Protein AF-A0A6B3C9N8-F1 (afdb_monomer)

Sequence (93 aa):
MDVSFNMWLLTILGLSILIGADFFIGRKPHDVSMKEAGIWTVVWIALAGLFGLGLLYFGNGQASQEFFAGFITEKSLSVDNLFVFVLIMAKFA

pLDDT: mean 89.68, std 7.46, range [53.28, 96.19]

Foldseek 3Di:
DDDDPVNVVVVVVVVVVVVVVCCVVPVDDDDQDPVNVVVVVVVVVVVLVVVLVVCVVVHPPVVSVVSVVVVVVVVVVVVVVVVVVVVVVVVVD

Solvent-accessible surface area (backbone atoms only — not comparable to full-atom values): 5332 Å² total; per-residue (Å²): 138,81,79,51,69,67,58,52,52,52,49,53,51,50,51,52,50,51,52,53,50,49,55,64,68,63,68,63,94,68,90,79,45,74,68,56,54,52,50,52,54,51,53,54,52,50,51,53,48,53,49,35,52,46,31,43,76,78,54,48,61,66,59,17,50,54,48,50,53,49,52,53,52,54,50,54,55,53,50,56,53,49,52,54,51,52,56,54,50,67,73,76,107

Mean predicted aligned error: 5.24 Å

Secondary structure (DSSP, 8-state):
----HHHHHHHHHHHHHHHHHHHHHTTS-----HHHHHHHHHHHHHHHHHHHHHHHHHS-HHHHHHHHHHHHHHHHHHHHHHHHHHHHHHHH-

Structure (mmCIF, N/CA/C/O backbone):
data_AF-A0A6B3C9N8-F1
#
_entry.id   AF-A0A6B3C9N8-F1
#
loop_
_atom_site.group_PDB
_atom_site.id
_atom_site.type_symbol
_atom_site.label_atom_id
_atom_site.label_alt_id
_atom_site.label_comp_id
_atom_site.label_asym_id
_atom_site.label_entity_id
_atom_site.label_seq_id
_atom_site.pdbx_PDB_ins_code
_atom_site.Cartn_x
_atom_site.Cartn_y
_atom_site.Cartn_z
_atom_site.occupancy
_atom_site.B_iso_or_equiv
_atom_site.auth_seq_id
_atom_site.auth_comp_id
_atom_site.auth_asym_id
_atom_site.auth_atom_id
_atom_site.pdbx_PDB_model_num
ATOM 1 N N . MET A 1 1 ? -11.415 -7.063 22.384 1.00 53.28 1 MET A N 1
ATOM 2 C CA . MET A 1 1 ? -10.688 -6.891 21.108 1.00 53.28 1 MET A CA 1
ATOM 3 C C . MET A 1 1 ? -11.637 -7.357 20.021 1.00 53.28 1 MET A C 1
ATOM 5 O O . MET A 1 1 ? -11.435 -8.413 19.442 1.00 53.28 1 MET A O 1
ATOM 9 N N . ASP A 1 2 ? -12.718 -6.619 19.790 1.00 64.88 2 ASP A N 1
ATOM 10 C CA . ASP A 1 2 ? -13.828 -7.139 18.990 1.00 64.88 2 ASP A CA 1
ATOM 11 C C . ASP A 1 2 ? -14.004 -6.249 17.773 1.00 64.88 2 ASP A C 1
ATOM 13 O O . ASP A 1 2 ? -14.809 -5.319 17.740 1.00 64.88 2 ASP A O 1
ATOM 17 N N . VAL A 1 3 ? -13.160 -6.505 16.774 1.00 70.19 3 VAL A N 1
ATOM 18 C CA . VAL A 1 3 ? -13.374 -5.985 15.426 1.00 70.19 3 VAL A CA 1
ATOM 19 C C . VAL A 1 3 ? -14.617 -6.685 14.887 1.00 70.19 3 VAL A C 1
ATOM 21 O O . VAL A 1 3 ? -14.665 -7.914 14.832 1.00 70.19 3 VAL A O 1
ATOM 24 N N . SER A 1 4 ? -15.647 -5.911 14.538 1.00 84.00 4 SER A N 1
ATOM 25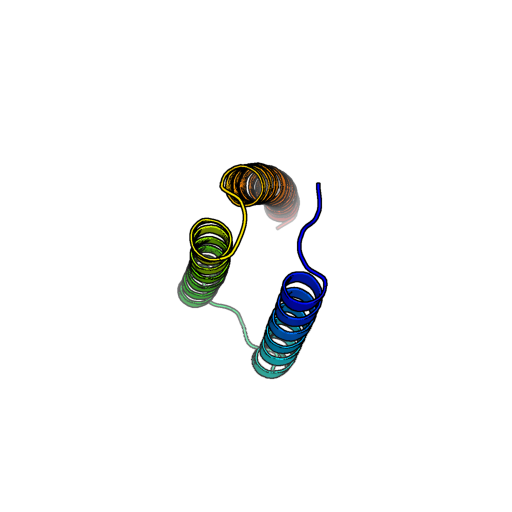 C CA . SER A 1 4 ? -16.936 -6.476 14.131 1.00 84.00 4 SER A CA 1
ATOM 26 C C . SER A 1 4 ? -16.792 -7.429 12.936 1.00 84.00 4 SER A C 1
ATOM 28 O O . SER A 1 4 ? -15.985 -7.199 12.033 1.00 84.00 4 SER A O 1
ATOM 30 N N . PHE A 1 5 ? -17.622 -8.476 12.893 1.00 87.19 5 PHE A N 1
ATOM 31 C CA . PHE A 1 5 ? -17.649 -9.433 11.780 1.00 87.19 5 PHE A CA 1
ATOM 32 C C . PHE A 1 5 ? -17.822 -8.743 10.416 1.00 87.19 5 PHE A C 1
ATOM 34 O O . PHE A 1 5 ? -17.171 -9.110 9.442 1.00 87.19 5 PHE A O 1
ATOM 41 N N . ASN A 1 6 ? -18.634 -7.682 10.361 1.00 86.00 6 ASN A N 1
ATOM 42 C CA . ASN A 1 6 ? -18.847 -6.890 9.149 1.00 86.00 6 ASN A CA 1
ATOM 43 C C . ASN A 1 6 ? -17.555 -6.224 8.657 1.00 86.00 6 ASN A C 1
ATOM 45 O O . ASN A 1 6 ? -17.306 -6.171 7.456 1.00 86.00 6 ASN A O 1
ATOM 49 N N . MET A 1 7 ? -16.712 -5.745 9.574 1.00 85.75 7 MET A N 1
ATOM 50 C CA . MET A 1 7 ? -15.435 -5.117 9.237 1.00 85.75 7 MET A CA 1
ATOM 51 C C . MET A 1 7 ? -14.429 -6.138 8.693 1.00 85.75 7 MET A C 1
ATOM 53 O O . MET A 1 7 ? -13.726 -5.856 7.722 1.00 85.75 7 MET A O 1
ATOM 57 N N . TRP A 1 8 ? -14.421 -7.349 9.254 1.00 90.06 8 TRP A N 1
ATOM 58 C CA . TRP A 1 8 ? -13.669 -8.480 8.708 1.00 90.06 8 TRP A CA 1
ATOM 59 C C . TRP A 1 8 ? -14.140 -8.855 7.303 1.00 90.06 8 TRP A C 1
ATOM 61 O O . TRP A 1 8 ? -13.320 -8.971 6.392 1.00 90.06 8 TRP A O 1
ATOM 71 N N . LEU A 1 9 ? -15.455 -8.983 7.103 1.00 92.81 9 LEU A N 1
ATOM 72 C CA . LEU A 1 9 ? -16.033 -9.321 5.804 1.00 92.81 9 LEU A CA 1
ATOM 73 C C . LEU A 1 9 ? -15.675 -8.275 4.738 1.00 92.81 9 LEU A C 1
ATOM 75 O O . LEU A 1 9 ? -15.243 -8.636 3.645 1.00 92.81 9 LEU A O 1
ATOM 79 N N . LEU A 1 10 ? -15.797 -6.985 5.073 1.00 91.00 10 LEU A N 1
ATOM 80 C CA . LEU A 1 10 ? -15.418 -5.878 4.191 1.00 91.00 10 LEU A CA 1
ATOM 81 C C . LEU A 1 10 ? -13.923 -5.889 3.862 1.00 91.00 10 LEU A C 1
ATOM 83 O O . LEU A 1 10 ? -13.556 -5.690 2.706 1.00 91.00 10 LEU A O 1
ATOM 87 N N . THR A 1 11 ? -13.067 -6.161 4.849 1.00 91.94 11 THR A N 1
ATOM 88 C CA . THR A 1 11 ? -11.612 -6.240 4.651 1.00 91.94 11 THR A CA 1
ATOM 89 C C . THR A 1 11 ? -11.240 -7.388 3.717 1.00 91.94 11 THR A C 1
ATOM 91 O O . THR A 1 11 ? -10.491 -7.184 2.764 1.00 91.94 11 THR A O 1
ATOM 94 N N . ILE A 1 12 ? -11.804 -8.581 3.936 1.00 94.44 12 ILE A N 1
ATOM 95 C CA . ILE A 1 12 ? -11.556 -9.761 3.095 1.00 94.44 12 ILE A CA 1
ATOM 96 C C . ILE A 1 1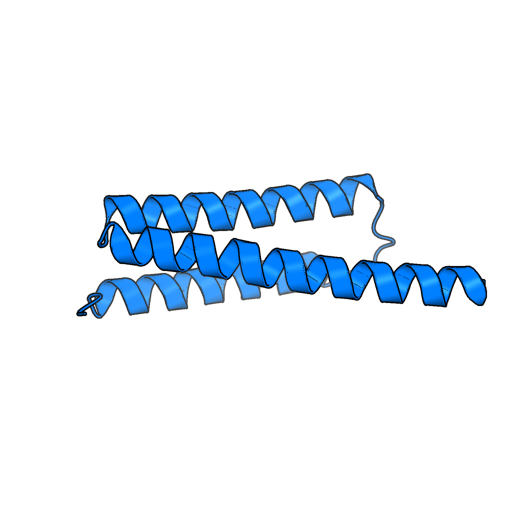2 ? -12.051 -9.525 1.665 1.00 94.44 12 ILE A C 1
ATOM 98 O O . ILE A 1 12 ? -11.333 -9.832 0.711 1.00 94.44 12 ILE A O 1
ATOM 102 N N . LEU A 1 13 ? -13.251 -8.960 1.500 1.00 94.94 13 LEU A N 1
ATOM 103 C CA . LEU A 1 13 ? -13.794 -8.631 0.180 1.00 94.94 13 LEU A CA 1
ATOM 104 C C . LEU A 1 13 ? -12.930 -7.591 -0.538 1.00 94.94 13 LEU A C 1
ATOM 106 O O . LEU A 1 13 ? -12.571 -7.797 -1.696 1.00 94.94 13 LEU A O 1
ATOM 110 N N . GLY A 1 14 ? -12.556 -6.512 0.151 1.00 93.88 14 GLY A N 1
ATOM 111 C CA . GLY A 1 14 ? -11.686 -5.471 -0.394 1.00 93.88 14 GLY A CA 1
ATOM 112 C C . GLY A 1 14 ? -10.330 -6.023 -0.832 1.00 93.88 14 GLY A C 1
ATOM 113 O O . GLY A 1 14 ? -9.904 -5.779 -1.960 1.00 93.88 14 GLY A O 1
ATOM 114 N N . LEU A 1 15 ? -9.690 -6.836 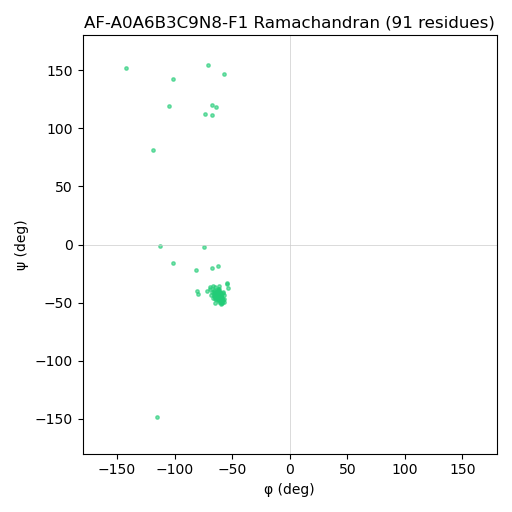0.013 1.00 94.62 15 LEU A N 1
ATOM 115 C CA . LEU A 1 15 ? -8.423 -7.491 -0.310 1.00 94.62 15 LEU A CA 1
ATOM 116 C C . LEU A 1 15 ? -8.563 -8.443 -1.507 1.00 94.62 15 LEU A C 1
ATOM 118 O O . LEU A 1 15 ? -7.726 -8.424 -2.404 1.00 94.62 15 LEU A O 1
ATOM 122 N N . SER A 1 16 ? -9.639 -9.230 -1.562 1.00 95.50 16 SER A N 1
ATOM 123 C CA . SER A 1 16 ? -9.901 -10.154 -2.675 1.00 95.50 16 SER A CA 1
ATOM 124 C C . SER A 1 16 ? -10.072 -9.414 -4.005 1.00 95.50 16 SER A C 1
ATOM 126 O O . SER A 1 16 ? -9.549 -9.855 -5.028 1.00 95.50 16 SER A O 1
ATOM 128 N N . ILE A 1 17 ? -10.759 -8.266 -3.993 1.00 95.19 17 ILE A N 1
ATOM 129 C CA . ILE A 1 17 ? -10.911 -7.399 -5.171 1.00 95.19 17 ILE A CA 1
ATOM 130 C C . ILE A 1 17 ? -9.557 -6.829 -5.598 1.00 95.19 17 ILE A C 1
ATOM 132 O O . ILE A 1 17 ? -9.244 -6.860 -6.786 1.00 95.19 17 ILE A O 1
ATOM 136 N N . LEU A 1 18 ? -8.748 -6.339 -4.653 1.00 93.81 18 LEU A N 1
ATOM 137 C CA . LEU A 1 18 ? -7.418 -5.794 -4.941 1.00 93.81 18 LEU A CA 1
ATOM 138 C C . LEU A 1 18 ? -6.488 -6.845 -5.551 1.00 93.81 18 LEU A C 1
ATOM 140 O O . LEU A 1 18 ? -5.853 -6.572 -6.565 1.00 93.81 18 LEU A O 1
ATOM 144 N N . ILE A 1 19 ? -6.460 -8.055 -4.989 1.00 93.31 19 ILE A N 1
ATOM 145 C CA . ILE A 1 19 ? -5.679 -9.176 -5.528 1.00 93.31 19 ILE A CA 1
ATOM 146 C C . ILE A 1 19 ? -6.179 -9.555 -6.928 1.00 93.31 19 ILE A C 1
ATOM 148 O O . ILE A 1 19 ? -5.382 -9.725 -7.848 1.00 93.31 19 ILE A O 1
ATOM 152 N N . GLY A 1 20 ? -7.498 -9.652 -7.123 1.00 93.12 20 GLY A N 1
ATOM 153 C CA . GLY A 1 20 ? -8.077 -9.940 -8.437 1.00 93.12 20 GLY A CA 1
ATOM 154 C C . GL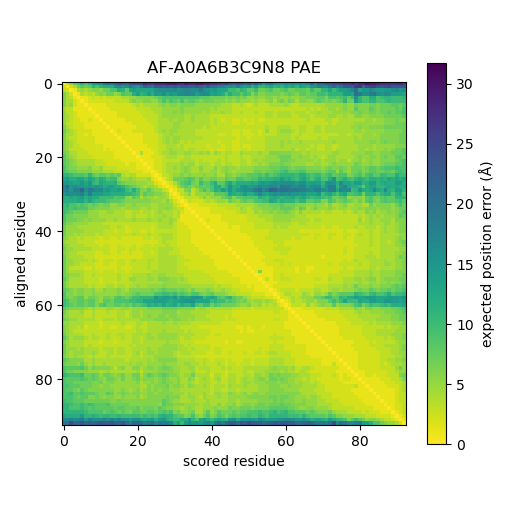Y A 1 20 ? -7.740 -8.871 -9.483 1.00 93.12 20 GLY A C 1
ATOM 155 O O . GLY A 1 20 ? -7.432 -9.203 -10.629 1.00 93.12 20 GLY A O 1
ATOM 156 N N . ALA A 1 21 ? -7.757 -7.596 -9.088 1.00 91.25 21 ALA A N 1
ATOM 157 C CA . ALA A 1 21 ? -7.370 -6.480 -9.943 1.00 91.25 21 ALA A CA 1
ATOM 158 C C . ALA A 1 21 ? -5.879 -6.532 -10.304 1.00 91.25 21 ALA A C 1
ATOM 160 O O . ALA A 1 21 ? -5.545 -6.375 -11.478 1.00 91.25 21 ALA A O 1
ATOM 161 N N . ASP A 1 22 ? -5.003 -6.809 -9.337 1.00 89.00 22 ASP A N 1
ATOM 162 C CA . ASP A 1 22 ? -3.561 -6.950 -9.562 1.00 89.00 22 ASP A CA 1
ATOM 163 C C . ASP A 1 22 ? -3.257 -8.059 -10.580 1.00 89.00 22 ASP A C 1
ATOM 165 O O . ASP A 1 22 ? -2.626 -7.803 -11.607 1.00 89.00 22 ASP A O 1
ATOM 169 N N . PHE A 1 23 ? -3.835 -9.252 -10.391 1.00 89.00 23 PHE A N 1
ATOM 170 C CA . PHE A 1 23 ? -3.702 -10.355 -11.349 1.00 89.00 23 PHE A CA 1
ATOM 171 C C . PHE A 1 23 ? -4.202 -9.987 -12.747 1.00 89.00 23 PHE A C 1
ATOM 173 O O . PHE A 1 23 ? -3.595 -10.362 -13.753 1.00 89.00 23 PHE A O 1
ATOM 180 N N . PHE A 1 24 ? -5.317 -9.261 -12.838 1.00 89.69 24 PHE A N 1
ATOM 181 C CA . PHE A 1 24 ? -5.879 -8.872 -14.127 1.00 89.69 24 PHE A CA 1
ATOM 182 C C . PHE A 1 24 ? -5.017 -7.837 -14.859 1.00 89.69 24 PHE A C 1
ATOM 184 O O . PHE A 1 24 ? -4.919 -7.879 -16.091 1.00 89.69 24 PHE A O 1
ATOM 191 N N . ILE A 1 25 ? -4.401 -6.913 -14.125 1.00 86.94 25 ILE A N 1
ATOM 192 C CA . ILE A 1 25 ? -3.572 -5.847 -14.693 1.00 86.94 25 ILE A CA 1
ATOM 193 C C . ILE A 1 25 ? -2.178 -6.383 -15.047 1.00 86.94 25 ILE A C 1
ATOM 195 O O . ILE A 1 25 ? -1.700 -6.141 -16.156 1.00 86.94 25 ILE A O 1
ATOM 199 N N . GLY A 1 26 ? -1.585 -7.204 -14.178 1.00 82.94 26 GLY A N 1
ATOM 200 C CA . GLY A 1 26 ? -0.277 -7.838 -14.374 1.00 82.94 26 GLY A CA 1
ATOM 201 C C . GLY A 1 26 ? -0.255 -9.007 -15.369 1.00 82.94 26 GLY A C 1
ATOM 202 O O . GLY A 1 26 ? 0.807 -9.553 -15.649 1.00 82.94 26 GLY A O 1
ATOM 203 N N . ARG A 1 27 ? -1.399 -9.402 -15.948 1.00 82.81 27 ARG A N 1
ATOM 204 C CA . ARG A 1 27 ? -1.510 -10.591 -16.824 1.00 82.81 27 ARG A CA 1
ATOM 205 C C . ARG A 1 27 ? -0.684 -10.543 -18.109 1.00 82.81 27 ARG A C 1
ATOM 207 O O . ARG A 1 27 ? -0.536 -11.565 -18.775 1.00 82.81 27 ARG A O 1
ATOM 214 N N . LYS A 1 28 ? -0.252 -9.357 -18.538 1.00 78.50 28 LYS A N 1
ATOM 215 C CA . LYS A 1 28 ? 0.481 -9.189 -19.791 1.00 78.50 28 LYS A CA 1
ATOM 216 C C . LYS A 1 28 ? 1.965 -8.961 -19.484 1.00 78.50 28 LYS A C 1
ATOM 218 O O . LYS A 1 28 ? 2.272 -7.948 -18.855 1.00 78.50 28 LYS A O 1
ATOM 223 N N . PRO A 1 29 ? 2.867 -9.844 -19.952 1.00 72.88 29 PRO A N 1
ATOM 224 C CA . PRO A 1 29 ? 4.302 -9.649 -19.805 1.00 72.88 29 PRO A CA 1
ATOM 225 C C . PRO A 1 29 ? 4.733 -8.403 -20.581 1.00 72.88 29 PRO A C 1
ATOM 227 O O . PRO A 1 29 ? 4.566 -8.341 -21.799 1.00 72.88 29 PRO A O 1
ATOM 230 N N . HIS A 1 30 ? 5.272 -7.418 -19.875 1.00 78.69 30 HIS A N 1
ATOM 231 C CA . HIS A 1 30 ? 5.896 -6.237 -20.458 1.00 78.69 30 HIS A CA 1
ATOM 232 C C . HIS A 1 30 ? 7.118 -5.870 -19.617 1.00 78.69 30 HIS A C 1
ATOM 234 O O . HIS A 1 30 ? 7.144 -6.143 -18.415 1.00 78.69 30 HIS A O 1
ATOM 240 N N . ASP A 1 31 ? 8.112 -5.236 -20.237 1.00 79.19 31 ASP A N 1
ATOM 241 C CA . ASP A 1 31 ? 9.251 -4.691 -19.505 1.00 79.19 31 ASP A CA 1
ATOM 242 C C . ASP A 1 31 ? 8.786 -3.527 -18.629 1.00 79.19 31 ASP A C 1
ATOM 244 O O . ASP A 1 31 ? 8.382 -2.468 -19.118 1.00 79.19 31 ASP A O 1
ATOM 248 N N . VAL A 1 32 ? 8.828 -3.735 -17.314 1.00 83.38 32 VAL A N 1
ATOM 249 C CA . VAL A 1 32 ? 8.390 -2.735 -16.343 1.00 83.38 32 VAL A CA 1
ATOM 250 C C . VAL A 1 32 ? 9.430 -1.622 -16.289 1.00 83.38 32 VAL A C 1
ATOM 252 O O . VAL A 1 32 ? 10.554 -1.813 -15.822 1.00 83.38 32 VAL A O 1
ATOM 255 N N . SER A 1 33 ? 9.057 -0.428 -16.751 1.00 90.19 33 SER A N 1
ATOM 256 C CA . SER A 1 33 ? 9.940 0.736 -16.639 1.00 90.19 33 SER A CA 1
ATOM 257 C C . SER A 1 33 ? 10.045 1.215 -15.185 1.00 90.19 33 SER A C 1
ATOM 259 O O . SER A 1 33 ? 9.103 1.086 -14.401 1.00 90.19 33 SER A O 1
ATOM 261 N N . MET A 1 34 ? 11.148 1.887 -14.836 1.00 89.00 34 MET A N 1
ATOM 262 C CA . MET A 1 34 ? 11.325 2.489 -13.502 1.00 89.00 34 MET A CA 1
ATOM 263 C C . MET A 1 34 ? 10.187 3.444 -13.112 1.00 89.00 34 MET A C 1
ATOM 265 O O . MET A 1 34 ? 9.808 3.521 -11.944 1.00 89.00 34 MET A O 1
ATOM 269 N N . LYS A 1 35 ? 9.613 4.159 -14.088 1.00 90.12 35 LYS A N 1
ATOM 270 C CA . LYS A 1 35 ? 8.485 5.068 -13.856 1.00 90.12 35 LYS A CA 1
ATOM 271 C C . LYS A 1 35 ? 7.219 4.298 -13.485 1.00 90.12 35 LYS A C 1
ATOM 273 O O . LYS A 1 35 ? 6.513 4.695 -12.565 1.00 90.12 35 LYS A O 1
ATOM 278 N N . GLU A 1 36 ? 6.947 3.203 -14.184 1.00 89.69 36 GLU A N 1
ATOM 279 C CA . GLU A 1 36 ? 5.790 2.346 -13.923 1.00 89.69 36 GLU A CA 1
ATOM 280 C C . GLU A 1 36 ? 5.904 1.649 -12.563 1.00 89.69 36 GLU A C 1
ATOM 282 O O . GLU A 1 36 ? 4.972 1.727 -11.764 1.00 89.69 36 GLU A O 1
ATOM 287 N N . ALA A 1 37 ? 7.070 1.079 -12.244 1.00 90.38 37 ALA A N 1
ATOM 288 C CA . ALA A 1 37 ? 7.333 0.475 -10.936 1.00 90.38 37 ALA A CA 1
ATOM 2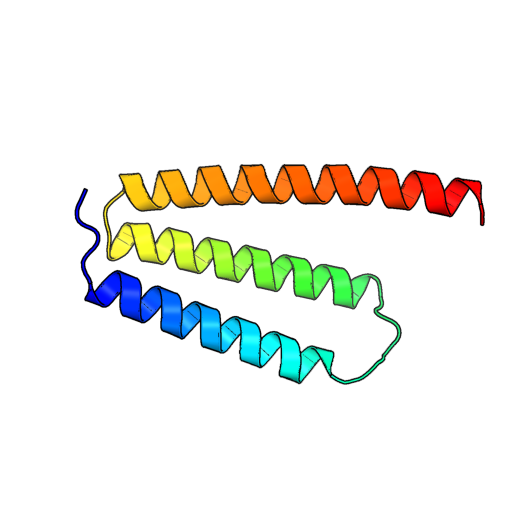89 C C . ALA A 1 37 ? 7.143 1.478 -9.781 1.00 90.38 37 ALA A C 1
ATOM 291 O O . ALA A 1 37 ? 6.540 1.156 -8.751 1.00 90.38 37 ALA A O 1
ATOM 292 N N . GLY A 1 38 ? 7.616 2.717 -9.961 1.00 92.69 38 GLY A N 1
ATOM 293 C CA . GLY A 1 38 ? 7.423 3.797 -8.994 1.00 92.69 38 GLY A CA 1
ATOM 294 C C . GLY A 1 38 ? 5.949 4.160 -8.801 1.00 92.69 38 GLY A C 1
ATOM 295 O O . GLY A 1 38 ? 5.492 4.267 -7.663 1.00 92.69 38 GLY A O 1
ATOM 296 N N . ILE A 1 39 ? 5.187 4.288 -9.893 1.00 94.00 39 ILE A N 1
ATOM 297 C CA . ILE A 1 39 ? 3.744 4.573 -9.839 1.00 94.00 39 ILE A CA 1
ATOM 298 C C . ILE A 1 39 ? 3.010 3.468 -9.077 1.00 94.00 39 ILE A C 1
ATOM 300 O O . ILE A 1 39 ? 2.272 3.774 -8.142 1.00 94.00 39 ILE A O 1
ATOM 304 N N . TRP A 1 40 ? 3.250 2.199 -9.412 1.00 92.88 40 TRP A N 1
ATOM 305 C CA . TRP A 1 40 ? 2.628 1.070 -8.714 1.00 92.88 40 TRP A CA 1
ATOM 306 C C . TRP A 1 40 ? 2.971 1.045 -7.229 1.00 92.88 40 TRP A C 1
ATOM 308 O O . TRP A 1 40 ? 2.090 0.851 -6.393 1.00 92.88 40 TRP A O 1
ATOM 318 N N . THR A 1 41 ? 4.226 1.323 -6.881 1.00 92.75 41 THR A N 1
ATOM 319 C CA . THR A 1 41 ? 4.648 1.417 -5.478 1.00 92.75 41 THR A CA 1
ATOM 320 C C . THR A 1 41 ? 3.859 2.489 -4.727 1.00 92.75 41 THR A C 1
ATOM 322 O O . THR A 1 41 ? 3.373 2.230 -3.624 1.00 92.75 41 THR A O 1
ATOM 325 N N . VAL A 1 42 ? 3.695 3.675 -5.320 1.00 95.62 42 VAL A N 1
ATOM 326 C CA . VAL A 1 42 ? 2.923 4.775 -4.723 1.00 95.62 42 VAL A CA 1
ATOM 327 C C . VAL A 1 42 ? 1.444 4.414 -4.605 1.00 95.62 42 VAL A C 1
ATOM 329 O O . VAL A 1 42 ? 0.858 4.661 -3.555 1.00 95.62 42 VAL A O 1
ATOM 332 N N . VAL A 1 43 ? 0.850 3.796 -5.631 1.00 94.81 43 VAL A N 1
ATOM 333 C CA . VAL A 1 43 ? -0.554 3.348 -5.611 1.00 94.81 43 VAL A CA 1
ATOM 334 C C . VAL A 1 43 ? -0.798 2.392 -4.444 1.00 94.81 43 VAL A C 1
ATOM 336 O O . VAL A 1 43 ? -1.714 2.619 -3.655 1.00 94.81 43 VAL A O 1
ATOM 339 N N . TRP A 1 44 ? 0.047 1.375 -4.270 1.00 93.50 44 TRP A N 1
ATOM 340 C CA . TRP A 1 44 ? -0.100 0.411 -3.178 1.00 93.50 44 TRP A CA 1
ATOM 341 C C . TRP A 1 44 ? 0.102 1.035 -1.793 1.00 93.50 44 TRP A C 1
ATOM 343 O O . TRP A 1 44 ? -0.652 0.729 -0.869 1.00 93.50 44 TRP A O 1
ATOM 353 N N . ILE A 1 45 ? 1.067 1.950 -1.642 1.00 95.00 45 ILE A N 1
ATOM 354 C CA . ILE A 1 45 ? 1.260 2.690 -0.383 1.00 95.00 45 ILE A CA 1
ATOM 355 C C . ILE A 1 45 ? 0.046 3.581 -0.087 1.00 95.00 45 ILE A C 1
ATOM 357 O O . ILE A 1 45 ? -0.413 3.629 1.054 1.00 95.00 45 ILE A O 1
ATOM 361 N N . ALA A 1 46 ? -0.504 4.258 -1.097 1.00 96.00 46 ALA A N 1
ATOM 362 C CA . ALA A 1 46 ? -1.686 5.098 -0.942 1.00 96.00 46 ALA A CA 1
ATOM 363 C C . ALA A 1 46 ? -2.921 4.273 -0.551 1.00 96.00 46 ALA A C 1
ATOM 365 O O . ALA A 1 46 ? -3.657 4.677 0.346 1.00 96.00 46 ALA A O 1
ATOM 366 N N . LEU A 1 47 ? -3.122 3.101 -1.162 1.00 95.19 47 LEU A N 1
ATOM 367 C CA . LEU A 1 47 ? -4.204 2.179 -0.804 1.00 95.19 47 LEU A CA 1
ATOM 368 C C . LEU A 1 47 ? -4.074 1.674 0.639 1.00 95.19 47 LEU A C 1
ATOM 370 O O . LEU A 1 47 ? -5.061 1.691 1.375 1.00 95.19 47 LEU A O 1
ATOM 374 N N . ALA A 1 48 ? -2.867 1.298 1.070 1.00 94.56 48 ALA A N 1
ATOM 375 C CA . ALA A 1 48 ? -2.611 0.927 2.461 1.00 94.56 48 ALA A CA 1
ATOM 376 C C . ALA A 1 48 ? -2.895 2.097 3.419 1.00 94.56 48 ALA A C 1
ATOM 378 O O . ALA A 1 48 ? -3.561 1.917 4.437 1.00 94.56 48 ALA A O 1
ATOM 379 N N . GLY A 1 49 ? -2.469 3.314 3.066 1.00 94.88 49 GLY A N 1
ATOM 380 C CA . GLY A 1 49 ? -2.766 4.525 3.833 1.00 94.88 49 GLY A CA 1
ATOM 381 C C . GLY A 1 49 ? -4.266 4.807 3.952 1.00 94.88 49 GLY A C 1
ATOM 382 O O . GLY A 1 49 ? -4.758 5.055 5.052 1.00 94.88 49 GLY A O 1
ATOM 383 N N . LEU A 1 50 ? -5.011 4.712 2.846 1.00 95.44 50 LEU A N 1
ATOM 384 C CA . LEU A 1 50 ? -6.468 4.870 2.832 1.00 95.44 50 LEU A CA 1
ATOM 385 C C . LEU A 1 50 ? -7.164 3.811 3.690 1.00 95.44 50 LEU A C 1
ATOM 387 O O . LEU A 1 50 ? -8.098 4.142 4.418 1.00 95.44 50 LEU A O 1
ATOM 391 N N . PHE A 1 51 ? -6.696 2.563 3.654 1.00 93.25 51 PHE A N 1
ATOM 392 C CA . PHE A 1 51 ? -7.223 1.503 4.508 1.00 93.25 51 PHE A CA 1
ATOM 393 C C . PHE A 1 51 ? -6.955 1.778 5.993 1.00 93.25 51 PHE A C 1
ATOM 395 O O . PHE A 1 51 ? -7.882 1.712 6.798 1.00 93.25 51 PHE A O 1
ATOM 402 N N . GLY A 1 52 ? -5.730 2.167 6.359 1.00 92.50 52 GLY A N 1
ATOM 403 C CA . GLY A 1 52 ? -5.385 2.517 7.739 1.00 92.50 52 GLY A CA 1
ATOM 404 C C . GLY A 1 52 ? -6.182 3.713 8.274 1.00 92.50 52 GLY A C 1
ATOM 405 O O . GLY A 1 52 ? -6.633 3.691 9.422 1.00 92.50 52 GLY A O 1
ATOM 406 N N . LEU A 1 53 ? -6.432 4.728 7.438 1.00 93.38 53 LEU A N 1
ATOM 407 C CA . LEU A 1 53 ? -7.344 5.829 7.767 1.00 93.38 53 LEU A CA 1
ATOM 408 C C . LEU A 1 53 ? -8.793 5.340 7.893 1.00 93.38 53 LEU A C 1
ATOM 410 O O . LEU A 1 53 ? -9.487 5.721 8.830 1.00 93.38 53 LEU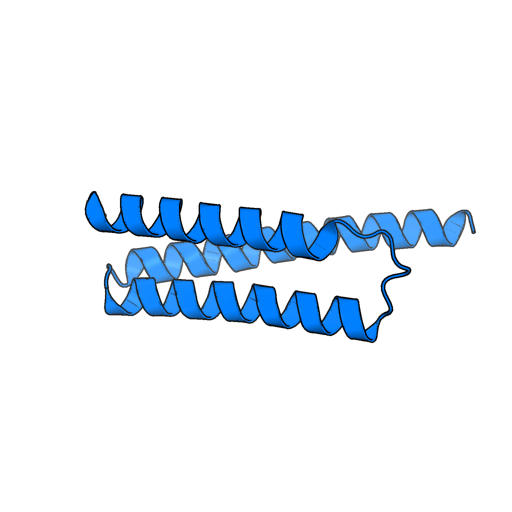 A O 1
ATOM 414 N N . GLY A 1 54 ? -9.244 4.449 7.010 1.00 90.38 54 GLY A N 1
ATOM 415 C CA . GLY A 1 54 ? -10.548 3.794 7.123 1.00 90.38 54 GLY A CA 1
ATOM 416 C C . GLY A 1 54 ? -10.711 3.051 8.453 1.00 90.38 54 GLY A C 1
ATOM 417 O O . GLY A 1 54 ? -11.734 3.206 9.118 1.00 90.38 54 GLY A O 1
ATOM 418 N N . LEU A 1 55 ? -9.684 2.324 8.903 1.00 90.50 55 LEU A N 1
ATOM 419 C CA . LEU A 1 55 ? -9.669 1.688 10.224 1.00 90.50 55 LEU A CA 1
ATOM 420 C C . LEU A 1 55 ? -9.776 2.706 11.366 1.00 90.50 55 LEU A C 1
ATOM 422 O O . LEU A 1 55 ? -10.421 2.413 12.369 1.00 90.50 55 LEU A O 1
ATOM 426 N N . LEU A 1 56 ? -9.174 3.889 11.221 1.00 89.12 56 LEU A N 1
ATOM 427 C CA . LEU A 1 56 ? -9.247 4.951 12.228 1.00 89.12 56 LEU A CA 1
ATOM 428 C C . LEU A 1 56 ? -10.668 5.518 12.356 1.00 89.12 56 LEU A C 1
ATOM 430 O O . LEU A 1 56 ? -11.117 5.780 13.467 1.00 89.12 56 LEU A O 1
ATOM 434 N N . TYR A 1 57 ? -11.368 5.701 11.232 1.00 87.75 57 TYR A N 1
ATOM 435 C CA . TYR A 1 57 ? -12.722 6.268 11.211 1.00 87.75 57 TYR A CA 1
ATOM 436 C C . TYR A 1 57 ? -13.820 5.253 11.550 1.00 87.75 57 TYR A C 1
ATOM 438 O O . TYR A 1 57 ? -14.778 5.602 12.235 1.00 87.75 57 TYR A O 1
ATOM 446 N N . PHE A 1 58 ? -13.711 4.017 11.055 1.00 84.25 58 PHE A N 1
ATOM 447 C CA . PHE A 1 58 ? -14.755 2.991 11.194 1.00 84.25 58 PHE A CA 1
ATOM 448 C C . PHE A 1 58 ? -14.469 1.958 12.292 1.00 84.25 58 PHE A C 1
ATOM 450 O O . PHE A 1 58 ? -15.368 1.208 12.670 1.00 84.25 58 PHE A O 1
ATOM 457 N N . GLY A 1 59 ? -13.227 1.877 12.769 1.00 78.50 59 GLY A N 1
ATOM 458 C CA . GLY A 1 59 ? -12.780 0.916 13.774 1.00 78.50 59 GLY A CA 1
ATOM 459 C C . GLY A 1 59 ? -12.340 1.583 15.075 1.00 78.50 59 GLY A C 1
ATOM 460 O O . GLY A 1 59 ? -12.863 2.613 15.488 1.00 78.50 59 GLY A O 1
ATOM 461 N N . ASN A 1 60 ? -11.368 0.963 15.744 1.00 80.69 60 ASN A N 1
ATOM 462 C CA . ASN A 1 60 ? -10.727 1.504 16.941 1.00 80.69 60 ASN A CA 1
ATOM 463 C C . ASN A 1 60 ? -9.368 2.113 16.558 1.00 80.69 60 ASN A C 1
ATOM 465 O O . ASN A 1 60 ? -8.635 1.531 15.754 1.00 80.69 60 ASN A O 1
ATOM 469 N N . GLY A 1 61 ? -8.990 3.234 17.178 1.00 85.00 61 GLY A N 1
ATOM 470 C CA . GLY A 1 61 ? -7.686 3.869 16.971 1.00 85.00 61 GLY A CA 1
ATOM 471 C C . GLY A 1 61 ? -6.505 2.925 17.208 1.00 85.00 61 GLY A C 1
ATOM 472 O O . GLY A 1 61 ? -5.523 2.991 16.473 1.00 85.00 61 GLY A O 1
ATOM 473 N N . GLN A 1 62 ? -6.632 1.978 18.143 1.00 88.50 62 GLN A N 1
ATOM 474 C CA . GLN A 1 62 ? -5.619 0.941 18.358 1.00 88.50 62 GLN A CA 1
ATOM 475 C C . GLN A 1 62 ? -5.424 0.041 17.123 1.00 88.50 62 GLN A C 1
ATOM 477 O O . GLN A 1 62 ? -4.291 -0.214 16.733 1.00 88.50 62 GLN A O 1
ATOM 482 N N . ALA A 1 63 ? -6.504 -0.386 16.460 1.00 87.44 63 ALA A N 1
ATOM 483 C CA . ALA A 1 63 ? -6.415 -1.258 15.285 1.00 87.44 63 ALA A CA 1
ATOM 484 C C . ALA A 1 63 ? -5.750 -0.547 14.093 1.00 87.44 63 ALA A C 1
ATOM 486 O O . ALA A 1 63 ? -4.986 -1.154 13.348 1.00 87.44 63 ALA A O 1
ATOM 487 N N . SER A 1 64 ? -6.005 0.756 13.933 1.00 90.62 64 SER A N 1
ATOM 488 C CA . SER A 1 64 ? -5.321 1.579 12.929 1.00 90.62 64 SER A CA 1
ATOM 489 C C . SER A 1 64 ? -3.819 1.695 13.223 1.00 90.62 64 SER A C 1
ATOM 491 O O . SER A 1 64 ? -2.999 1.524 12.322 1.00 90.62 64 SER A O 1
ATOM 493 N N . GLN A 1 65 ? -3.441 1.912 14.489 1.00 92.56 65 GLN A N 1
ATOM 494 C CA . GLN A 1 65 ? -2.035 1.970 14.906 1.00 92.56 65 GLN A CA 1
ATOM 495 C C . GLN A 1 65 ? -1.310 0.635 14.702 1.00 92.56 65 GLN A C 1
ATOM 497 O O . GLN A 1 65 ? -0.208 0.627 14.156 1.00 92.56 65 GLN A O 1
ATOM 502 N N . GLU A 1 66 ? -1.931 -0.482 15.087 1.00 93.12 66 GLU A N 1
ATOM 503 C CA . GLU A 1 66 ? -1.393 -1.832 14.874 1.00 93.12 66 GLU A CA 1
ATOM 504 C C . GLU A 1 66 ? -1.214 -2.130 13.378 1.00 93.12 66 GLU A C 1
ATOM 506 O O . GLU A 1 66 ? -0.164 -2.633 12.977 1.00 93.12 66 GLU A O 1
ATOM 511 N N . PHE A 1 67 ? -2.182 -1.743 12.539 1.00 93.50 67 PHE A N 1
ATOM 512 C CA . PHE A 1 67 ? -2.072 -1.876 11.087 1.00 93.50 67 PHE A CA 1
ATOM 513 C C . PHE A 1 67 ? -0.905 -1.064 10.514 1.00 93.50 67 PHE A C 1
ATOM 515 O O . PHE A 1 67 ? -0.103 -1.608 9.760 1.00 93.50 67 PHE A 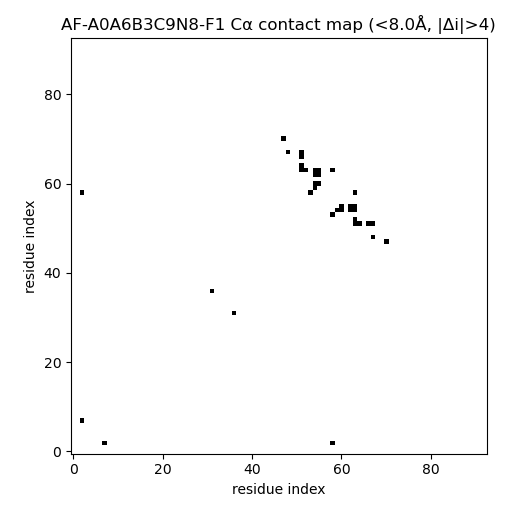O 1
ATOM 522 N N . PHE A 1 68 ? -0.778 0.222 10.860 1.00 95.25 68 PHE A N 1
ATOM 523 C CA . PHE A 1 68 ? 0.312 1.056 10.342 1.00 95.25 68 PHE A CA 1
ATOM 524 C C . PHE A 1 68 ? 1.684 0.588 10.827 1.00 95.25 68 PHE A C 1
ATOM 526 O O . PHE A 1 68 ? 2.631 0.579 10.039 1.00 95.25 68 PHE A O 1
ATOM 533 N N . ALA A 1 69 ? 1.791 0.181 12.094 1.00 95.94 69 ALA A N 1
ATOM 534 C CA . ALA A 1 69 ? 3.017 -0.391 12.636 1.00 95.94 69 ALA A CA 1
ATO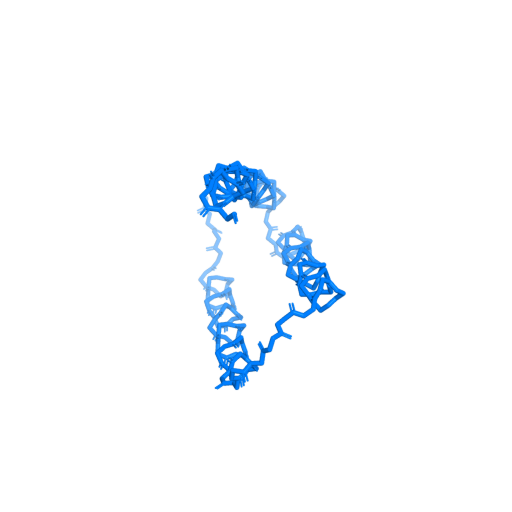M 535 C C . ALA A 1 69 ? 3.408 -1.659 11.863 1.00 95.94 69 ALA A C 1
ATOM 537 O O . ALA A 1 69 ? 4.522 -1.730 11.346 1.00 95.94 69 ALA A O 1
ATOM 538 N N . GLY A 1 70 ? 2.473 -2.601 11.697 1.00 95.88 70 GLY A N 1
ATOM 539 C CA . GLY A 1 70 ? 2.688 -3.818 10.913 1.00 95.88 70 GLY A CA 1
ATOM 540 C C . GLY A 1 70 ? 3.065 -3.522 9.461 1.00 95.88 70 GLY A C 1
ATOM 541 O O . GLY A 1 70 ? 4.084 -4.012 8.982 1.00 95.88 70 GLY A O 1
ATOM 542 N N . PHE A 1 71 ? 2.314 -2.649 8.784 1.00 95.50 71 PHE A N 1
ATOM 543 C CA . PHE A 1 71 ? 2.561 -2.269 7.392 1.00 95.50 71 PHE A CA 1
ATOM 544 C C . PHE A 1 71 ? 3.965 -1.690 7.184 1.00 95.50 71 PHE A C 1
ATOM 546 O O . PHE A 1 71 ? 4.664 -2.094 6.254 1.00 95.50 71 PHE A O 1
ATOM 553 N N . ILE A 1 72 ? 4.398 -0.756 8.038 1.00 95.75 72 ILE A N 1
ATOM 554 C CA . ILE A 1 72 ? 5.737 -0.163 7.935 1.00 95.75 72 ILE A CA 1
ATOM 555 C C . ILE A 1 72 ? 6.804 -1.226 8.199 1.00 95.75 72 ILE A C 1
ATOM 557 O O . ILE A 1 72 ? 7.760 -1.317 7.431 1.00 95.75 72 ILE A O 1
ATOM 561 N N . THR A 1 73 ? 6.633 -2.053 9.234 1.00 96.19 73 THR A N 1
ATOM 562 C CA . THR A 1 73 ? 7.580 -3.128 9.556 1.00 96.19 73 THR A CA 1
ATOM 563 C C . THR A 1 73 ? 7.724 -4.119 8.401 1.00 96.19 73 THR A C 1
ATOM 565 O O . THR A 1 73 ? 8.844 -4.380 7.961 1.00 96.19 73 THR A O 1
ATOM 568 N N . GLU A 1 74 ? 6.620 -4.626 7.856 1.00 95.69 74 GLU A N 1
ATOM 569 C CA . GLU A 1 74 ? 6.640 -5.549 6.717 1.00 95.69 74 GLU A CA 1
ATOM 570 C C . GLU A 1 74 ? 7.240 -4.898 5.466 1.00 95.69 74 GLU A C 1
ATOM 572 O O . GLU A 1 74 ? 8.060 -5.508 4.771 1.00 95.69 74 GLU A O 1
ATOM 577 N N . LYS A 1 75 ? 6.903 -3.630 5.196 1.00 93.75 75 LYS A N 1
ATOM 578 C CA . LYS A 1 75 ? 7.472 -2.895 4.063 1.00 93.75 75 LYS A CA 1
ATOM 579 C C . LYS A 1 75 ? 8.984 -2.732 4.206 1.00 93.75 75 LYS A C 1
ATOM 581 O O . LYS A 1 75 ? 9.697 -2.971 3.232 1.00 93.75 75 LYS A O 1
ATOM 586 N N . SER A 1 76 ? 9.484 -2.382 5.388 1.00 93.56 76 SER A N 1
ATOM 587 C CA . SER A 1 76 ? 10.923 -2.282 5.658 1.00 93.56 76 SER A CA 1
ATOM 588 C C . SER A 1 76 ? 11.639 -3.615 5.436 1.00 93.56 76 SER A C 1
ATOM 590 O O . SER A 1 76 ? 12.668 -3.631 4.761 1.00 93.56 76 SER A O 1
ATOM 592 N N . LEU A 1 77 ? 11.064 -4.727 5.907 1.00 95.00 77 LEU A N 1
ATOM 593 C CA . LEU A 1 77 ? 11.611 -6.071 5.675 1.00 95.00 77 LEU A CA 1
ATOM 594 C C . LEU A 1 77 ? 11.645 -6.430 4.179 1.00 95.00 77 LEU A C 1
ATOM 596 O O . LEU A 1 77 ? 12.619 -7.003 3.696 1.00 95.00 77 LEU A O 1
ATOM 600 N N . SER A 1 78 ? 10.615 -6.057 3.413 1.00 93.50 78 SER A N 1
ATOM 601 C CA . SER A 1 78 ? 10.592 -6.299 1.962 1.00 93.50 78 SER A CA 1
ATOM 602 C C . SER A 1 78 ? 11.674 -5.516 1.199 1.00 93.50 78 SER A C 1
ATOM 604 O O . SER A 1 78 ? 12.253 -6.037 0.245 1.00 93.50 78 SER A O 1
ATOM 606 N N . VAL A 1 79 ? 11.971 -4.281 1.625 1.00 93.00 79 VAL A N 1
ATOM 607 C CA . VAL A 1 79 ? 12.997 -3.425 1.006 1.00 93.00 79 VAL A CA 1
ATOM 608 C C . VAL A 1 79 ? 14.402 -3.933 1.325 1.00 93.00 79 VAL A C 1
ATOM 610 O O . VAL A 1 79 ? 15.245 -3.952 0.429 1.00 93.00 79 VAL A O 1
ATOM 613 N N . ASP A 1 80 ? 14.637 -4.390 2.558 1.00 93.12 80 ASP A N 1
ATOM 614 C CA . ASP A 1 80 ? 15.898 -5.029 2.956 1.00 93.12 80 ASP A CA 1
ATOM 615 C C . ASP A 1 80 ? 16.202 -6.253 2.076 1.00 93.12 80 ASP A C 1
ATOM 617 O O . ASP A 1 80 ? 17.273 -6.357 1.472 1.00 93.12 80 ASP A O 1
ATOM 621 N N . ASN A 1 81 ? 15.196 -7.109 1.869 1.00 94.31 81 ASN A N 1
ATOM 622 C CA . ASN A 1 81 ? 15.304 -8.260 0.973 1.00 94.31 81 ASN A CA 1
ATOM 623 C C . ASN A 1 81 ? 15.619 -7.849 -0.478 1.00 94.31 81 ASN A C 1
ATOM 625 O O . ASN A 1 81 ? 16.491 -8.440 -1.117 1.00 94.31 81 ASN A O 1
ATOM 629 N N . LEU A 1 82 ? 14.944 -6.822 -1.012 1.00 92.62 82 LEU A N 1
ATOM 630 C CA . LEU A 1 82 ? 15.191 -6.323 -2.371 1.00 92.62 82 LEU A CA 1
ATOM 631 C C . LEU A 1 82 ? 16.620 -5.794 -2.536 1.00 92.62 82 LEU A C 1
ATOM 633 O O . LEU A 1 82 ? 17.253 -6.052 -3.561 1.00 92.62 82 LEU A O 1
ATOM 637 N N . PHE A 1 83 ? 17.146 -5.089 -1.534 1.00 92.62 83 PHE A N 1
ATOM 638 C CA . PHE A 1 83 ? 18.511 -4.567 -1.560 1.00 92.62 83 PHE A CA 1
ATOM 639 C C . PHE A 1 83 ? 19.550 -5.686 -1.700 1.00 92.62 83 PHE A C 1
ATOM 641 O O . PHE A 1 83 ? 20.438 -5.601 -2.555 1.00 92.62 83 PHE A O 1
ATOM 648 N N . VAL A 1 84 ? 19.398 -6.769 -0.931 1.00 93.25 84 VAL A N 1
ATOM 649 C CA . VAL A 1 84 ? 20.265 -7.952 -1.038 1.00 93.25 84 VAL A CA 1
ATOM 650 C C . VAL A 1 84 ? 20.194 -8.562 -2.441 1.00 93.25 84 VAL A C 1
ATOM 652 O O . VAL A 1 84 ? 21.238 -8.829 -3.042 1.00 93.25 84 VAL A O 1
ATOM 655 N N . PHE A 1 85 ? 18.996 -8.727 -3.012 1.00 93.62 85 PHE A N 1
ATOM 656 C CA . PHE A 1 85 ? 18.844 -9.265 -4.369 1.00 93.62 85 PHE A CA 1
ATOM 657 C C . PHE A 1 85 ? 19.529 -8.401 -5.432 1.00 93.62 85 PHE A C 1
ATOM 659 O O . PHE A 1 85 ? 20.226 -8.932 -6.299 1.00 93.62 85 PHE A O 1
ATOM 666 N N . VAL A 1 86 ? 19.374 -7.077 -5.357 1.00 91.56 86 VAL A N 1
ATOM 667 C CA . VAL A 1 86 ? 20.007 -6.144 -6.300 1.00 91.56 86 VAL A CA 1
ATOM 668 C C . VAL A 1 86 ? 21.533 -6.204 -6.199 1.00 91.56 86 VAL A C 1
ATOM 670 O O . VAL A 1 86 ? 22.202 -6.257 -7.231 1.00 91.56 86 VAL A O 1
ATOM 673 N N . LEU A 1 87 ? 22.096 -6.257 -4.986 1.00 92.31 87 LEU A N 1
ATOM 674 C CA . LEU A 1 87 ? 23.544 -6.393 -4.787 1.00 92.31 87 LEU A CA 1
ATOM 675 C C . LEU A 1 87 ? 24.102 -7.692 -5.377 1.00 92.31 87 LEU A C 1
ATOM 677 O O . LEU A 1 87 ? 25.175 -7.674 -5.983 1.00 92.31 87 LEU A O 1
ATOM 681 N N . ILE A 1 88 ? 23.388 -8.805 -5.194 1.00 93.75 88 ILE A N 1
ATOM 682 C CA . ILE A 1 88 ? 23.779 -10.108 -5.741 1.00 93.75 88 ILE A CA 1
ATOM 683 C C . ILE A 1 88 ? 23.732 -10.067 -7.273 1.00 93.75 88 ILE A C 1
ATOM 685 O O . ILE A 1 88 ? 24.725 -10.402 -7.912 1.00 93.75 88 ILE A O 1
ATOM 689 N N . MET A 1 89 ? 22.630 -9.609 -7.876 1.00 93.31 89 MET A N 1
ATOM 690 C CA . MET A 1 89 ? 22.506 -9.528 -9.338 1.00 93.31 89 MET A CA 1
ATOM 691 C C . MET A 1 89 ? 23.569 -8.614 -9.960 1.00 93.31 89 MET A C 1
ATOM 693 O O . MET A 1 89 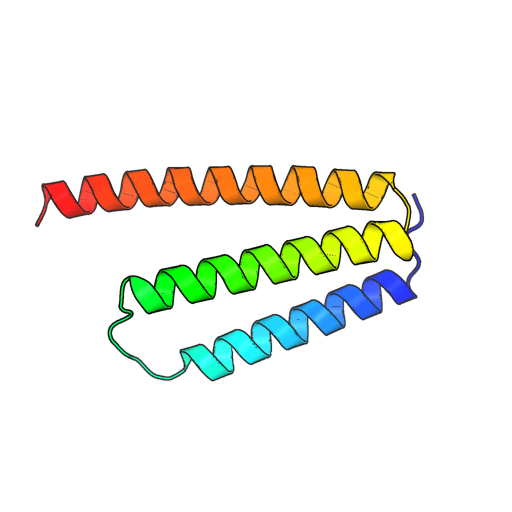? 24.184 -8.991 -10.950 1.00 93.31 89 MET A O 1
ATOM 697 N N . ALA A 1 90 ? 23.862 -7.464 -9.344 1.00 91.88 90 ALA A N 1
ATOM 698 C CA . ALA A 1 90 ? 24.884 -6.532 -9.827 1.00 91.88 90 ALA A CA 1
ATOM 699 C C . ALA A 1 90 ? 26.323 -7.073 -9.734 1.00 91.88 90 ALA A C 1
ATOM 701 O O . ALA A 1 90 ? 27.218 -6.551 -10.390 1.00 91.88 90 ALA A O 1
ATOM 702 N N . LYS A 1 91 ? 26.576 -8.089 -8.900 1.00 91.19 91 LYS A N 1
ATOM 703 C CA . LYS A 1 91 ? 27.880 -8.765 -8.809 1.00 91.19 91 LYS A CA 1
ATOM 704 C C . LYS A 1 91 ? 28.090 -9.817 -9.904 1.00 91.19 91 LYS A C 1
ATOM 706 O O . LYS A 1 91 ? 29.239 -10.170 -10.155 1.00 91.19 91 LYS A O 1
ATOM 711 N N . PHE A 1 92 ? 27.012 -10.326 -10.501 1.00 85.44 92 PHE A N 1
ATOM 712 C CA . PHE A 1 92 ? 27.035 -11.387 -11.516 1.00 85.44 92 PHE A CA 1
ATOM 713 C C . PHE A 1 92 ? 26.599 -10.921 -12.918 1.00 85.44 92 PHE A C 1
ATOM 715 O O . PHE A 1 92 ? 26.590 -11.739 -13.838 1.00 85.44 92 PHE A O 1
ATOM 722 N N . ALA A 1 93 ? 26.233 -9.646 -13.070 1.00 64.00 93 ALA A N 1
ATOM 723 C CA . ALA A 1 93 ? 25.952 -8.974 -14.341 1.00 64.00 93 ALA A CA 1
ATOM 724 C C . ALA A 1 93 ? 27.212 -8.288 -14.886 1.00 64.00 93 ALA A C 1
ATOM 726 O O . ALA A 1 93 ? 27.370 -8.275 -16.127 1.00 64.00 93 ALA A O 1
#

Radius of gyration: 16.67 Å; Cα contacts (8 Å, |Δi|>4): 19; chains: 1; bounding box: 47×18×42 Å

Organism: NCBI:txid2706042